Protein AF-A0A964LP11-F1 (afdb_monomer_lite)

pLDDT: mean 83.61, std 15.62, range [34.81, 98.31]

Secondary structure (DSSP, 8-state):
-----SSEEEEEEEETTTEEEEEEEETTS-HHHHHHHHHHHHHHHHHHHHHHHHHHHHS-----HHHHHHHHHHHHHHHT-

Foldseek 3Di:
DDDDDPFKDWDWDDALVPDIDIDIDGPVDDPVNVCVVCVVVSVVRNVVVVVVVVVVVPDDPPPPVVVVVVVVVVVCVVVDD

Structure (mmCIF, N/CA/C/O backbone):
data_AF-A0A964LP11-F1
#
_entry.id   AF-A0A964LP11-F1
#
loop_
_atom_site.group_PDB
_atom_site.id
_atom_site.type_symbol
_atom_site.label_atom_id
_atom_site.label_alt_id
_atom_site.label_comp_id
_atom_site.label_asym_id
_atom_site.label_entity_id
_atom_site.label_seq_id
_atom_site.pdbx_PDB_ins_code
_atom_site.Cartn_x
_atom_site.Cartn_y
_atom_site.Cartn_z
_atom_site.occupancy
_atom_site.B_iso_or_equiv
_atom_site.auth_seq_id
_atom_site.auth_comp_id
_atom_site.auth_asym_id
_atom_site.auth_atom_id
_atom_site.pdbx_PDB_model_num
ATOM 1 N N . MET A 1 1 ? 8.861 23.717 23.223 1.00 43.28 1 MET A N 1
ATOM 2 C CA . MET A 1 1 ? 8.661 22.269 23.450 1.00 43.28 1 MET A CA 1
ATOM 3 C C . MET A 1 1 ? 7.328 21.892 22.827 1.00 43.28 1 MET A C 1
ATOM 5 O O . MET A 1 1 ? 6.315 22.425 23.256 1.00 43.28 1 MET A O 1
ATOM 9 N N . PHE A 1 2 ? 7.337 21.082 21.767 1.00 34.81 2 PHE A N 1
ATOM 10 C CA . PHE A 1 2 ? 6.126 20.686 21.045 1.00 34.81 2 PHE A CA 1
ATOM 11 C C . PHE A 1 2 ? 5.574 19.383 21.635 1.00 34.81 2 PHE A C 1
ATOM 13 O O . PHE A 1 2 ? 6.263 18.369 21.643 1.00 34.81 2 PHE A O 1
ATOM 20 N N . HIS A 1 3 ? 4.339 19.434 22.133 1.00 59.03 3 HIS A N 1
ATOM 21 C CA . HIS A 1 3 ? 3.514 18.271 22.453 1.00 59.03 3 HIS A CA 1
ATOM 22 C C . HIS A 1 3 ? 2.505 18.089 21.315 1.00 59.03 3 HIS A C 1
ATOM 24 O O . HIS A 1 3 ? 1.530 18.829 21.307 1.00 59.03 3 HIS A O 1
ATOM 30 N N . GLN A 1 4 ? 2.714 17.146 20.382 1.00 45.03 4 GLN A N 1
ATOM 31 C CA . GLN A 1 4 ? 1.612 16.384 19.760 1.00 45.03 4 GLN A CA 1
ATOM 32 C C . GLN A 1 4 ? 2.140 15.214 18.904 1.00 45.03 4 GLN A C 1
ATOM 34 O O . GLN A 1 4 ? 2.282 15.322 17.693 1.00 45.03 4 GLN A O 1
ATOM 39 N N . GLY A 1 5 ? 2.445 14.084 19.546 1.00 56.44 5 GLY A N 1
ATOM 40 C CA . GLY A 1 5 ? 2.784 12.818 18.875 1.00 56.44 5 GLY A CA 1
ATOM 41 C C . GLY A 1 5 ? 2.101 11.593 19.495 1.00 56.44 5 GLY A C 1
ATOM 42 O O . GLY A 1 5 ? 2.383 10.469 19.111 1.00 56.44 5 GLY A O 1
ATOM 43 N N . GLU A 1 6 ? 1.204 11.782 20.465 1.00 60.12 6 GLU A N 1
ATOM 44 C CA . GLU A 1 6 ? 0.715 10.692 21.324 1.00 60.12 6 GLU A CA 1
ATOM 45 C C . GLU A 1 6 ? -0.455 9.867 20.758 1.00 60.12 6 GLU A C 1
ATOM 47 O O . GLU A 1 6 ? -0.895 8.925 21.413 1.00 60.12 6 GLU A O 1
ATOM 52 N N . LYS A 1 7 ? -1.002 10.191 19.576 1.00 70.19 7 LYS A N 1
ATOM 53 C CA . LYS A 1 7 ? -2.262 9.570 19.110 1.00 70.19 7 LYS A CA 1
ATOM 54 C C . LYS A 1 7 ? -2.241 8.912 17.737 1.00 70.19 7 LYS A C 1
ATOM 56 O O . LYS A 1 7 ? -3.236 8.274 17.405 1.00 70.19 7 LYS A O 1
ATOM 61 N N . GLU A 1 8 ? -1.159 9.019 16.972 1.00 78.38 8 GLU A N 1
ATOM 62 C CA . GLU A 1 8 ? -1.093 8.455 15.619 1.00 78.38 8 GLU A CA 1
ATOM 63 C C . GLU A 1 8 ? -0.100 7.288 15.544 1.00 78.38 8 GLU A C 1
ATOM 65 O O . GLU A 1 8 ? 1.024 7.347 16.034 1.00 78.38 8 GLU A O 1
ATOM 70 N N . LEU A 1 9 ? -0.555 6.202 14.935 1.00 89.38 9 LEU A N 1
ATOM 71 C CA . LEU A 1 9 ? 0.164 4.981 14.619 1.00 89.38 9 LEU A CA 1
ATOM 72 C C . LEU A 1 9 ? 0.495 4.977 13.126 1.00 89.38 9 LEU A C 1
ATOM 74 O O . LEU A 1 9 ? -0.259 5.498 12.304 1.00 89.38 9 LEU A O 1
ATOM 78 N N . LEU A 1 10 ? 1.608 4.339 12.771 1.00 93.50 10 LEU A N 1
ATOM 79 C CA . LEU A 1 10 ? 2.086 4.232 11.396 1.00 93.50 10 LEU A CA 1
ATOM 80 C C . LEU A 1 10 ? 2.126 2.766 10.956 1.00 93.50 10 LEU A C 1
ATOM 82 O O . LEU A 1 10 ? 2.704 1.915 11.630 1.00 93.50 10 LEU A O 1
ATOM 86 N N . TYR A 1 11 ? 1.549 2.477 9.793 1.00 96.38 11 TYR A N 1
ATOM 87 C CA . TYR A 1 11 ? 1.692 1.207 9.090 1.00 96.38 11 TYR A CA 1
ATOM 88 C C . TYR A 1 11 ? 2.432 1.427 7.770 1.00 96.38 11 TYR A C 1
ATOM 90 O O . TYR A 1 11 ? 2.049 2.289 6.982 1.00 96.38 11 TYR A O 1
ATOM 98 N N . LEU A 1 12 ? 3.475 0.633 7.526 1.00 97.50 12 LEU A N 1
ATOM 99 C CA . LEU A 1 12 ? 4.251 0.652 6.288 1.00 97.50 12 LEU A CA 1
ATOM 100 C C . LEU A 1 12 ? 3.998 -0.631 5.490 1.00 97.50 12 LEU A C 1
ATOM 102 O O . LEU A 1 12 ? 3.997 -1.730 6.052 1.00 97.50 12 LEU A O 1
ATOM 106 N N . ALA A 1 13 ? 3.819 -0.493 4.181 1.00 97.25 13 ALA A N 1
ATOM 107 C CA . ALA A 1 13 ? 3.735 -1.604 3.242 1.00 97.25 13 ALA A CA 1
ATOM 108 C C . ALA A 1 13 ? 4.680 -1.376 2.059 1.00 97.25 13 ALA A C 1
ATOM 110 O O . ALA A 1 13 ? 4.700 -0.292 1.480 1.00 97.25 13 ALA A O 1
ATOM 111 N N . ASP A 1 14 ? 5.431 -2.411 1.687 1.00 96.88 14 ASP A N 1
ATOM 112 C CA . ASP A 1 14 ? 6.183 -2.423 0.433 1.00 96.88 14 ASP A CA 1
ATOM 113 C C . ASP A 1 14 ? 5.231 -2.606 -0.756 1.00 96.88 14 ASP A C 1
ATOM 115 O O . ASP A 1 14 ? 4.283 -3.398 -0.706 1.00 96.88 14 ASP A O 1
ATOM 119 N N . VAL A 1 15 ? 5.485 -1.860 -1.825 1.00 97.69 15 VAL A N 1
ATOM 120 C CA . VAL A 1 15 ? 4.734 -1.889 -3.074 1.00 97.69 15 VAL A CA 1
ATOM 121 C C . VAL A 1 15 ? 5.729 -1.955 -4.231 1.00 97.69 15 VAL A C 1
ATOM 123 O O . VAL A 1 15 ? 6.535 -1.048 -4.452 1.00 97.69 15 VAL A O 1
ATOM 126 N N . ALA A 1 16 ? 5.660 -3.049 -4.992 1.00 95.62 16 ALA A N 1
ATOM 127 C CA . ALA A 1 16 ? 6.514 -3.307 -6.155 1.00 95.62 16 ALA A CA 1
ATOM 128 C C . ALA A 1 16 ? 8.038 -3.173 -5.904 1.00 95.62 16 ALA A C 1
ATOM 130 O O . ALA A 1 16 ? 8.786 -2.903 -6.845 1.00 95.62 16 ALA A O 1
ATOM 131 N N . ARG A 1 17 ? 8.523 -3.359 -4.664 1.00 91.75 17 ARG A N 1
ATOM 132 C CA . ARG A 1 17 ? 9.946 -3.257 -4.262 1.00 91.75 17 ARG A CA 1
ATOM 133 C C . ARG A 1 17 ? 10.623 -1.910 -4.558 1.00 91.75 17 ARG A C 1
ATOM 135 O O . ARG A 1 17 ? 11.848 -1.817 -4.511 1.00 91.75 17 ARG A O 1
ATOM 142 N N . ARG A 1 18 ? 9.855 -0.880 -4.919 1.00 92.12 18 ARG A N 1
ATOM 143 C CA . ARG A 1 18 ? 10.360 0.461 -5.273 1.00 92.12 18 ARG A CA 1
ATOM 144 C C . ARG A 1 18 ? 9.608 1.582 -4.549 1.00 92.12 18 ARG A C 1
ATOM 146 O O . ARG A 1 18 ? 10.056 2.722 -4.584 1.00 92.12 18 ARG A O 1
ATOM 153 N N . VAL A 1 19 ? 8.475 1.283 -3.906 1.00 96.38 19 VAL A N 1
ATOM 154 C CA . VAL A 1 19 ? 7.610 2.272 -3.252 1.00 96.38 19 VAL A CA 1
ATOM 155 C C . VAL A 1 19 ? 7.208 1.772 -1.867 1.00 96.38 19 VAL A C 1
ATOM 157 O O . VAL A 1 19 ? 6.778 0.634 -1.720 1.00 96.38 19 VAL A O 1
ATOM 160 N N . ILE A 1 20 ? 7.285 2.643 -0.859 1.00 97.56 20 ILE A N 1
ATOM 161 C CA . ILE A 1 20 ? 6.745 2.380 0.479 1.00 97.56 20 ILE A CA 1
ATOM 162 C C . ILE A 1 20 ? 5.441 3.156 0.646 1.00 97.56 20 ILE A C 1
ATOM 164 O O . ILE A 1 20 ? 5.423 4.385 0.577 1.00 97.56 20 ILE A O 1
ATOM 168 N N . LEU A 1 21 ? 4.345 2.439 0.884 1.00 97.81 21 LEU A N 1
ATOM 169 C CA . LEU A 1 21 ? 3.068 3.024 1.271 1.00 97.81 21 LEU A CA 1
ATOM 170 C C . LEU A 1 21 ? 3.030 3.190 2.792 1.00 97.81 21 LEU A C 1
ATOM 172 O O . LEU A 1 21 ? 3.030 2.204 3.527 1.00 97.81 21 LEU A O 1
ATOM 176 N N . ALA A 1 22 ? 2.960 4.438 3.245 1.00 97.19 22 ALA A N 1
ATOM 177 C CA . ALA A 1 22 ? 2.767 4.800 4.642 1.00 97.19 22 ALA A CA 1
ATOM 178 C C . ALA A 1 22 ? 1.295 5.128 4.926 1.00 97.19 22 ALA A C 1
ATOM 180 O O . ALA A 1 22 ? 0.664 5.879 4.183 1.00 97.19 22 ALA A O 1
ATOM 181 N N . VAL A 1 23 ? 0.752 4.578 6.013 1.00 96.12 23 VAL A N 1
ATOM 182 C CA . VAL A 1 23 ? -0.615 4.829 6.483 1.00 96.12 23 VAL A CA 1
ATOM 183 C C . VAL A 1 23 ? -0.569 5.277 7.935 1.00 96.12 23 VAL A C 1
ATOM 185 O O . VAL A 1 23 ? -0.172 4.507 8.807 1.00 96.12 23 VAL A O 1
ATOM 188 N N . LEU A 1 24 ? -0.997 6.512 8.176 1.00 95.19 24 LEU A N 1
ATOM 189 C CA . LEU A 1 24 ? -1.182 7.090 9.504 1.00 95.19 24 LEU A CA 1
ATOM 190 C C . LEU A 1 24 ? -2.622 6.838 9.960 1.00 95.19 24 LEU A C 1
ATOM 192 O O . LEU A 1 24 ? -3.560 7.008 9.179 1.00 95.19 24 LEU A O 1
ATOM 196 N N . PHE A 1 25 ? -2.803 6.395 11.197 1.00 93.75 25 PHE A N 1
ATOM 197 C CA . PHE A 1 25 ? -4.119 6.121 11.773 1.00 93.75 25 PHE A CA 1
ATOM 198 C C . PHE A 1 25 ? -4.094 6.304 13.285 1.00 93.75 25 PHE A C 1
ATOM 200 O O . PHE A 1 25 ? -3.057 6.129 13.908 1.00 93.75 25 PHE A O 1
ATOM 207 N N . ASP A 1 26 ? -5.224 6.632 13.897 1.00 91.62 26 ASP A N 1
ATOM 208 C CA . ASP A 1 26 ? -5.294 6.821 15.345 1.00 91.62 26 ASP A CA 1
ATOM 209 C C . ASP A 1 26 ? -5.697 5.541 16.100 1.00 91.62 26 ASP A C 1
ATOM 211 O O . ASP A 1 26 ? -6.025 4.501 15.521 1.00 91.62 26 ASP A O 1
ATOM 215 N N . ASN A 1 27 ? -5.715 5.627 17.429 1.00 86.62 27 ASN A N 1
ATOM 216 C CA . ASN A 1 27 ? -6.111 4.536 18.324 1.00 86.62 27 ASN A CA 1
ATOM 217 C C . ASN A 1 27 ? -7.593 4.112 18.225 1.00 86.62 27 ASN A C 1
ATOM 219 O O . ASN A 1 27 ? -7.986 3.132 18.861 1.00 86.62 27 ASN A O 1
ATOM 223 N N . ARG A 1 28 ? -8.420 4.802 17.430 1.00 90.50 28 ARG A N 1
ATOM 224 C CA . ARG A 1 28 ? -9.801 4.390 17.124 1.00 90.50 28 ARG A CA 1
ATOM 225 C C . ARG A 1 28 ? -9.827 3.352 16.001 1.00 90.50 28 ARG A C 1
ATOM 227 O O . ARG A 1 28 ? -10.845 2.692 15.799 1.00 90.50 28 ARG A O 1
ATOM 234 N N . THR A 1 29 ? -8.708 3.183 15.294 1.00 91.69 29 THR A N 1
ATOM 235 C CA . THR A 1 29 ? -8.535 2.220 14.209 1.00 91.69 29 THR A CA 1
ATOM 236 C C . THR A 1 29 ? -7.546 1.133 14.621 1.00 91.69 29 THR A C 1
ATOM 238 O O . THR A 1 29 ? -6.418 1.400 15.022 1.00 91.69 29 THR A O 1
ATOM 241 N N . THR A 1 30 ? -7.940 -0.135 14.497 1.00 94.50 30 THR A N 1
ATOM 242 C CA . THR A 1 30 ? -7.038 -1.250 14.814 1.00 94.50 30 THR A CA 1
ATOM 243 C C . THR A 1 30 ? -6.103 -1.558 13.647 1.00 94.50 30 THR A C 1
ATOM 245 O O . THR A 1 30 ? -6.494 -1.477 12.480 1.00 94.50 30 THR A O 1
ATOM 248 N N . LEU A 1 31 ? -4.888 -2.031 13.948 1.00 94.62 31 LEU A N 1
ATOM 249 C CA . LEU A 1 31 ? -3.943 -2.500 12.927 1.00 94.62 31 LEU A CA 1
ATOM 250 C C . LEU A 1 31 ? -4.556 -3.582 12.020 1.00 94.62 31 LEU A C 1
ATOM 252 O O . LEU A 1 31 ? -4.288 -3.616 10.821 1.00 94.62 31 LEU A O 1
ATOM 256 N N . GLY A 1 32 ? -5.406 -4.456 12.571 1.00 96.75 32 GLY A N 1
ATOM 257 C CA . GLY A 1 32 ? -6.125 -5.466 11.793 1.00 96.75 32 GLY A CA 1
ATOM 258 C C . GLY A 1 32 ? -7.027 -4.845 10.725 1.00 96.75 32 GLY A C 1
ATOM 259 O O . GLY A 1 32 ? -6.971 -5.255 9.565 1.00 96.75 32 GLY A O 1
ATOM 260 N N . LEU A 1 33 ? -7.797 -3.812 11.085 1.00 97.56 33 LEU A N 1
ATOM 261 C CA . LEU A 1 33 ? -8.658 -3.090 10.148 1.00 97.56 33 LEU A CA 1
ATOM 262 C C . LEU A 1 33 ? -7.841 -2.342 9.086 1.00 97.56 33 LEU A C 1
ATOM 264 O O . LEU A 1 33 ? -8.183 -2.410 7.904 1.00 97.56 33 LEU A O 1
ATOM 268 N N . VAL A 1 34 ? -6.732 -1.709 9.480 1.00 97.69 34 VAL A N 1
ATOM 269 C CA . VAL A 1 34 ? -5.791 -1.075 8.540 1.00 97.69 34 VAL A CA 1
ATOM 270 C C . VAL A 1 34 ? -5.272 -2.104 7.538 1.00 97.69 34 VAL A C 1
ATOM 272 O O . VAL A 1 34 ? -5.429 -1.921 6.333 1.00 97.69 34 VAL A O 1
ATOM 275 N N . LYS A 1 35 ? -4.745 -3.244 8.003 1.00 97.19 35 LYS A N 1
ATOM 276 C CA . LYS A 1 35 ? -4.232 -4.307 7.123 1.00 97.19 35 LYS A CA 1
ATOM 277 C C . LYS A 1 35 ? -5.309 -4.837 6.175 1.00 97.19 35 LYS A C 1
ATOM 279 O O . LYS A 1 35 ? -5.033 -5.018 4.991 1.00 97.19 35 LYS A O 1
ATOM 284 N N . LEU A 1 36 ? -6.534 -5.056 6.661 1.00 98.12 36 LEU A N 1
ATOM 285 C CA . LEU A 1 36 ? -7.653 -5.513 5.829 1.00 98.12 36 LEU A CA 1
ATOM 286 C C . LEU A 1 36 ? -7.968 -4.529 4.695 1.00 98.12 36 LEU A C 1
ATOM 288 O O . LEU A 1 36 ? -8.168 -4.953 3.558 1.00 98.12 36 LEU A O 1
ATOM 292 N N . ARG A 1 37 ? -7.975 -3.223 4.982 1.00 97.62 37 ARG A N 1
ATOM 293 C CA . ARG A 1 37 ? -8.249 -2.178 3.983 1.00 97.62 37 ARG A CA 1
ATOM 294 C C . ARG A 1 37 ? -7.076 -1.943 3.030 1.00 97.62 37 ARG A C 1
ATOM 296 O O . ARG A 1 37 ? -7.306 -1.689 1.850 1.00 97.62 37 ARG A O 1
ATOM 303 N N . VAL A 1 38 ? -5.839 -2.060 3.510 1.00 98.06 38 VAL A N 1
ATOM 304 C CA . VAL A 1 38 ? -4.631 -1.767 2.724 1.00 98.06 38 VAL A CA 1
ATOM 305 C C . VAL A 1 38 ? -4.264 -2.905 1.765 1.00 98.06 38 VAL A C 1
ATOM 307 O O . VAL A 1 38 ? -3.822 -2.626 0.653 1.00 98.06 38 VAL A O 1
ATOM 310 N N . ARG A 1 39 ? -4.512 -4.178 2.113 1.00 97.81 39 ARG A N 1
ATOM 311 C CA . ARG A 1 39 ? -4.196 -5.338 1.245 1.00 97.81 39 ARG A CA 1
ATOM 312 C C . ARG A 1 39 ? -4.661 -5.197 -0.217 1.00 97.81 39 ARG A C 1
ATOM 314 O O . ARG A 1 39 ? -3.820 -5.345 -1.103 1.00 97.81 39 ARG A O 1
ATOM 321 N N . PRO A 1 40 ? -5.940 -4.896 -0.522 1.00 98.19 40 PRO A N 1
ATOM 322 C CA . PRO A 1 40 ? -6.371 -4.741 -1.913 1.00 98.19 40 PRO A CA 1
ATOM 323 C C . PRO A 1 40 ? -5.768 -3.503 -2.595 1.00 98.19 40 PRO A C 1
ATOM 325 O O . PRO A 1 40 ? -5.570 -3.513 -3.808 1.00 98.19 40 PRO A O 1
ATOM 328 N N . VAL A 1 41 ? -5.455 -2.444 -1.840 1.00 98.12 41 VAL A N 1
ATOM 329 C CA . VAL A 1 41 ? -4.805 -1.234 -2.368 1.00 98.12 41 VAL A CA 1
ATOM 330 C C . VAL A 1 41 ? -3.370 -1.543 -2.790 1.00 98.12 41 VAL A C 1
ATOM 332 O O . VAL A 1 41 ? -2.998 -1.219 -3.913 1.00 98.12 41 VAL A O 1
ATOM 335 N N . VAL A 1 42 ? -2.601 -2.237 -1.946 1.00 98.31 42 VAL A N 1
ATOM 336 C CA . VAL A 1 42 ? -1.233 -2.685 -2.262 1.00 98.31 42 VAL A CA 1
ATOM 337 C C . VAL A 1 42 ? -1.216 -3.558 -3.512 1.00 98.31 42 VAL A C 1
ATOM 339 O O . VAL A 1 42 ? -0.360 -3.360 -4.369 1.00 98.31 42 VAL A O 1
ATOM 342 N N . GLY A 1 43 ? -2.185 -4.468 -3.663 1.00 98.00 43 GLY A N 1
ATOM 343 C CA . GLY A 1 43 ? -2.313 -5.288 -4.870 1.00 98.00 43 GLY A CA 1
ATOM 344 C C . GLY A 1 43 ? -2.482 -4.441 -6.134 1.00 98.00 43 GLY A C 1
ATOM 345 O O . GLY A 1 43 ? -1.710 -4.579 -7.079 1.00 98.00 43 GLY A O 1
ATOM 346 N N . ARG A 1 44 ? -3.437 -3.500 -6.127 1.00 98.31 44 ARG A N 1
ATOM 347 C CA . ARG A 1 44 ? -3.680 -2.610 -7.276 1.00 98.31 44 ARG A CA 1
ATOM 348 C C . ARG A 1 44 ? -2.495 -1.696 -7.582 1.00 98.31 44 ARG A C 1
ATOM 350 O O . ARG A 1 44 ? -2.142 -1.534 -8.747 1.00 98.31 44 ARG A O 1
ATOM 357 N N . LEU A 1 45 ? -1.884 -1.107 -6.553 1.00 98.06 45 LEU A N 1
ATOM 358 C CA . LEU A 1 45 ? -0.724 -0.232 -6.721 1.00 98.06 45 LEU A CA 1
ATOM 359 C C . LEU A 1 45 ? 0.498 -1.002 -7.214 1.00 98.06 45 LEU A C 1
ATOM 361 O O .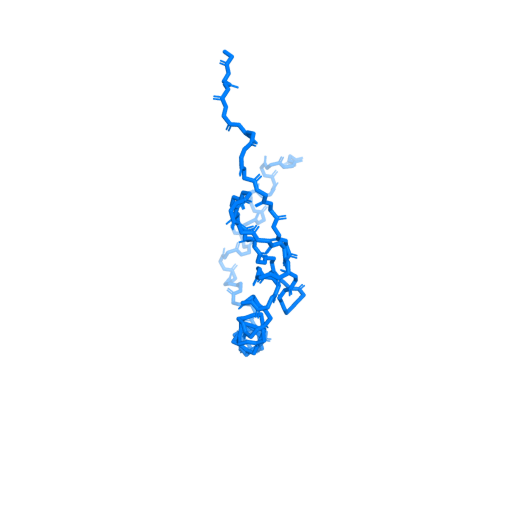 LEU A 1 45 ? 1.230 -0.482 -8.045 1.00 98.06 45 LEU A O 1
ATOM 365 N N . THR A 1 46 ? 0.683 -2.248 -6.770 1.00 97.75 46 THR A N 1
ATOM 366 C CA . THR A 1 46 ? 1.747 -3.116 -7.286 1.00 97.75 46 THR A CA 1
ATOM 367 C C . THR A 1 46 ? 1.594 -3.301 -8.791 1.00 97.75 46 THR A C 1
ATOM 369 O O . THR A 1 46 ? 2.529 -3.004 -9.523 1.00 97.75 46 THR A O 1
ATOM 372 N N . THR A 1 47 ? 0.410 -3.693 -9.273 1.00 97.50 47 THR A N 1
ATOM 373 C CA . THR A 1 47 ? 0.167 -3.847 -10.717 1.00 97.50 47 THR A CA 1
ATOM 374 C C . THR A 1 47 ? 0.409 -2.545 -11.481 1.00 97.50 47 THR A C 1
ATOM 376 O O . THR A 1 47 ? 1.076 -2.548 -12.513 1.00 97.50 47 THR A O 1
ATOM 379 N N . LEU A 1 48 ? -0.104 -1.422 -10.972 1.00 96.88 48 LEU A N 1
ATOM 380 C CA . LEU A 1 48 ? 0.042 -0.122 -11.626 1.00 96.88 48 LEU A CA 1
ATOM 381 C C . LEU A 1 48 ? 1.511 0.311 -11.718 1.00 96.88 48 LEU A C 1
ATOM 383 O O . LEU A 1 48 ? 1.959 0.733 -12.783 1.00 96.88 48 LEU A O 1
ATOM 387 N N . PHE A 1 49 ? 2.262 0.187 -10.625 1.00 95.81 49 PHE A N 1
ATOM 388 C CA . PHE A 1 49 ? 3.659 0.598 -10.586 1.00 95.81 49 PHE A CA 1
ATOM 389 C C . PHE A 1 49 ? 4.571 -0.342 -11.364 1.00 95.81 49 PHE A C 1
ATOM 391 O O . PHE A 1 49 ? 5.432 0.157 -12.080 1.00 95.81 49 PHE A O 1
ATOM 398 N N . THR A 1 50 ? 4.359 -1.660 -11.315 1.00 94.25 50 THR A N 1
ATOM 399 C CA . THR A 1 50 ? 5.102 -2.605 -12.162 1.00 94.25 50 THR A CA 1
ATOM 400 C C . THR A 1 50 ? 4.974 -2.225 -13.637 1.00 94.25 50 THR A C 1
ATOM 402 O O . THR A 1 50 ? 5.989 -1.990 -14.285 1.00 94.25 50 THR A O 1
ATOM 405 N N . ASN A 1 51 ? 3.749 -2.014 -14.128 1.00 93.94 51 ASN A N 1
ATOM 406 C CA . ASN A 1 51 ? 3.517 -1.626 -15.523 1.00 93.94 51 ASN A CA 1
ATOM 407 C C . ASN A 1 51 ? 4.154 -0.268 -15.873 1.00 93.94 51 ASN A C 1
ATOM 409 O O . ASN A 1 51 ? 4.638 -0.064 -16.985 1.00 93.94 51 ASN A O 1
ATOM 413 N N . MET A 1 52 ? 4.128 0.692 -14.944 1.00 91.81 52 MET A N 1
ATOM 414 C CA . MET A 1 52 ? 4.747 2.006 -15.140 1.00 91.81 52 MET A CA 1
ATOM 415 C C . MET A 1 52 ? 6.275 1.904 -15.230 1.00 91.81 52 MET A C 1
ATOM 417 O O . MET A 1 52 ? 6.887 2.562 -16.070 1.00 91.81 52 MET A O 1
ATOM 421 N N . PHE A 1 53 ? 6.892 1.089 -14.374 1.00 88.31 53 PHE A N 1
ATOM 422 C CA . PHE A 1 53 ? 8.339 0.902 -14.354 1.00 8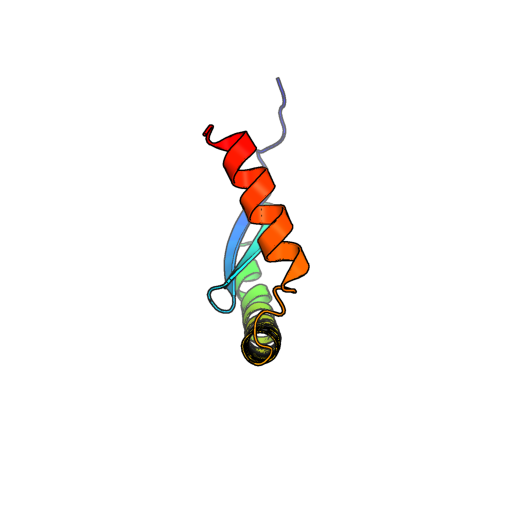8.31 53 PHE A CA 1
ATOM 423 C C . PHE A 1 53 ? 8.838 0.100 -15.555 1.00 88.31 53 PHE A C 1
ATOM 425 O O . PHE A 1 53 ? 9.848 0.479 -16.134 1.00 88.31 53 PHE A O 1
ATOM 432 N N . GLU A 1 54 ? 8.101 -0.922 -15.993 1.00 88.88 54 GLU A N 1
ATOM 433 C CA . GLU A 1 54 ? 8.428 -1.679 -17.208 1.00 88.88 54 GLU A CA 1
ATOM 434 C C . GLU A 1 54 ? 8.464 -0.788 -18.455 1.00 88.88 54 GLU A C 1
ATOM 43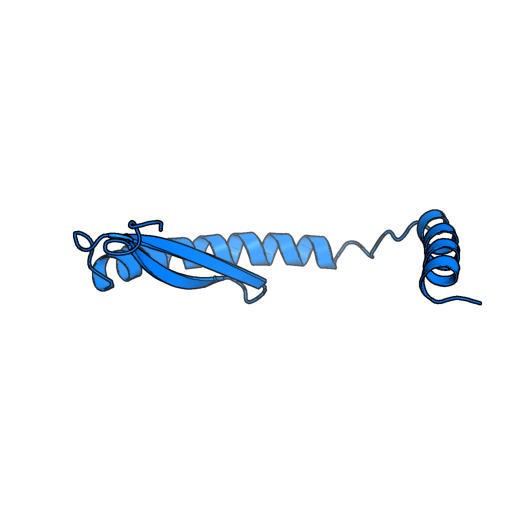6 O O . GLU A 1 54 ? 9.354 -0.935 -19.284 1.00 88.88 54 GLU A O 1
ATOM 441 N N . ARG A 1 55 ? 7.552 0.188 -18.571 1.00 83.00 55 ARG A N 1
ATOM 442 C CA . ARG A 1 55 ? 7.577 1.172 -19.670 1.00 83.00 55 ARG A CA 1
ATOM 443 C C . ARG A 1 55 ? 8.799 2.082 -19.612 1.00 83.00 55 ARG A C 1
ATOM 445 O O . ARG A 1 55 ? 9.366 2.405 -20.645 1.00 83.00 55 ARG A O 1
ATOM 452 N N . ARG A 1 56 ? 9.193 2.508 -18.410 1.00 74.19 56 ARG A N 1
ATOM 453 C CA . ARG A 1 56 ? 10.344 3.398 -18.218 1.00 74.19 56 ARG A CA 1
ATOM 454 C C . ARG A 1 56 ? 11.666 2.698 -18.520 1.00 74.19 56 ARG A C 1
ATOM 456 O O . ARG A 1 56 ? 12.553 3.330 -19.073 1.00 74.19 56 ARG A O 1
ATOM 463 N N . ASP A 1 57 ? 11.774 1.416 -18.183 1.00 70.69 57 ASP A N 1
ATOM 464 C CA . ASP A 1 57 ? 12.977 0.617 -18.434 1.00 70.69 57 ASP A CA 1
ATOM 465 C C . ASP A 1 57 ? 13.119 0.242 -19.936 1.00 70.69 57 ASP A C 1
ATOM 467 O O . ASP A 1 57 ? 14.188 -0.192 -20.361 1.00 70.69 57 ASP A O 1
ATOM 471 N N . GLN A 1 58 ? 12.070 0.435 -20.754 1.00 68.38 58 GLN A N 1
ATOM 472 C CA . GLN A 1 58 ? 12.095 0.246 -22.215 1.00 68.38 58 GLN A CA 1
ATOM 473 C C . GLN A 1 58 ? 12.536 1.484 -23.007 1.00 68.38 58 GLN A C 1
ATOM 475 O O . GLN A 1 58 ? 12.953 1.343 -24.157 1.00 68.38 58 GLN A O 1
ATOM 480 N N . ASP A 1 59 ? 12.482 2.676 -22.411 1.00 62.00 59 ASP A N 1
ATOM 481 C CA . ASP A 1 59 ? 13.101 3.863 -22.992 1.00 62.00 59 ASP A CA 1
ATOM 482 C C . ASP A 1 59 ? 14.572 3.901 -22.546 1.00 62.00 59 ASP A C 1
ATOM 484 O O . ASP A 1 59 ? 14.838 4.037 -21.347 1.00 62.00 59 ASP A O 1
ATOM 488 N N . PRO A 1 60 ? 15.560 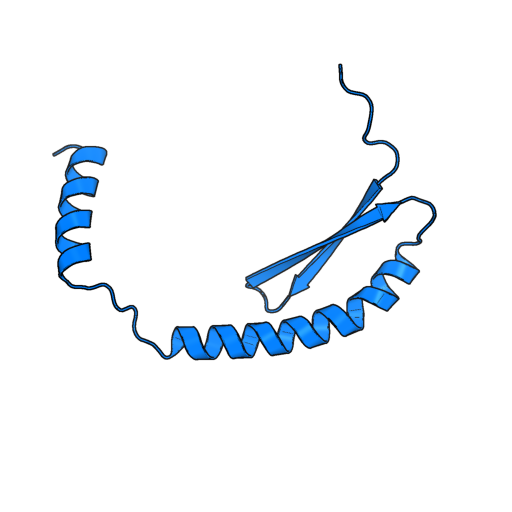3.790 -23.460 1.00 59.47 60 PRO A N 1
ATOM 489 C CA . PRO A 1 60 ? 16.948 3.994 -23.076 1.00 59.47 60 PRO A CA 1
ATOM 490 C C . PRO A 1 60 ? 17.069 5.384 -22.444 1.00 59.47 60 PRO A C 1
ATOM 492 O O . PRO A 1 60 ? 16.408 6.319 -22.914 1.00 59.47 60 PRO A O 1
ATOM 495 N N . PRO A 1 61 ? 17.878 5.549 -21.381 1.00 61.31 61 PRO A N 1
ATOM 496 C CA . PRO A 1 61 ? 18.040 6.846 -20.755 1.00 61.31 61 PRO A CA 1
ATOM 497 C C . PRO A 1 61 ? 18.505 7.821 -21.835 1.00 61.31 61 PRO A C 1
ATOM 499 O O . PRO A 1 61 ? 19.619 7.718 -22.348 1.00 61.31 61 PRO A O 1
ATOM 502 N N . LYS A 1 62 ? 17.619 8.749 -22.212 1.00 62.06 62 LYS A N 1
ATOM 503 C CA . LYS A 1 62 ? 17.935 9.883 -23.079 1.00 62.06 62 LYS A CA 1
ATOM 504 C C . LYS A 1 62 ? 18.771 10.852 -22.260 1.00 62.06 62 LYS A C 1
ATOM 506 O O . LYS A 1 62 ? 18.319 11.928 -21.889 1.00 62.06 62 LYS A O 1
ATOM 511 N N . VAL A 1 63 ? 19.977 10.432 -21.899 1.00 62.94 63 VAL A N 1
ATOM 512 C CA . VAL A 1 63 ? 20.997 11.378 -21.490 1.00 62.94 63 VAL A CA 1
ATOM 513 C C . VAL A 1 63 ? 21.434 12.030 -22.788 1.00 62.94 63 VAL A C 1
ATOM 515 O O . VAL A 1 63 ? 22.193 11.460 -23.569 1.00 62.94 63 VAL A O 1
ATOM 518 N N . GLU A 1 64 ? 20.825 13.172 -23.086 1.00 68.00 64 GLU A N 1
ATOM 519 C CA . GLU A 1 64 ? 21.213 13.979 -24.232 1.00 68.00 64 GLU A CA 1
ATOM 520 C C . GLU A 1 64 ? 22.705 1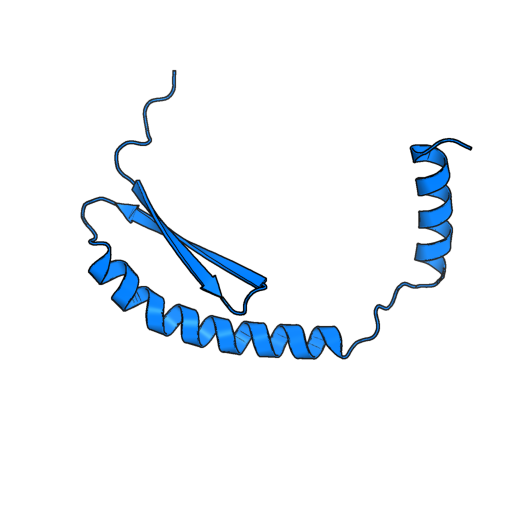4.284 -24.096 1.00 68.00 64 GLU A C 1
ATOM 522 O O . GLU A 1 64 ? 23.174 14.650 -23.020 1.00 68.00 64 GLU A O 1
ATOM 527 N N . ALA A 1 65 ? 23.471 14.111 -25.173 1.00 64.12 65 ALA A N 1
ATOM 528 C CA . ALA A 1 65 ? 24.922 14.301 -25.147 1.00 64.12 65 ALA A CA 1
ATOM 529 C C . ALA A 1 65 ? 25.334 15.692 -24.614 1.00 64.12 65 ALA A C 1
ATOM 531 O O . ALA A 1 65 ? 26.406 15.841 -24.035 1.00 64.12 65 ALA A O 1
ATOM 532 N N . ALA A 1 66 ? 24.449 16.689 -24.742 1.00 65.12 66 ALA A N 1
ATOM 533 C CA . ALA A 1 66 ? 24.602 18.012 -24.145 1.00 65.12 66 ALA A CA 1
ATOM 534 C C . ALA A 1 66 ? 24.613 17.988 -22.602 1.00 65.12 66 ALA A C 1
ATOM 536 O O . ALA A 1 66 ? 25.429 18.671 -21.989 1.00 65.12 66 ALA A O 1
ATOM 537 N N . PHE A 1 67 ? 23.775 17.157 -21.974 1.00 73.94 67 PHE A N 1
ATOM 538 C CA . PHE A 1 67 ? 23.712 17.002 -20.518 1.00 73.94 67 PHE A CA 1
ATOM 539 C C . PHE A 1 67 ? 24.972 16.332 -19.947 1.00 73.94 67 PHE A C 1
ATOM 541 O O . PHE A 1 67 ? 25.405 16.673 -18.852 1.00 73.94 67 PHE A O 1
ATOM 548 N N . LEU A 1 68 ? 25.595 15.408 -20.691 1.00 76.75 68 LEU A N 1
ATOM 549 C CA . LEU A 1 68 ? 26.861 14.776 -20.287 1.00 76.75 68 LEU A CA 1
ATOM 550 C C . LEU A 1 68 ? 28.017 15.780 -20.247 1.00 76.75 68 LEU A C 1
ATOM 552 O O . LEU A 1 68 ? 28.745 15.822 -19.258 1.00 76.75 68 LEU A O 1
ATOM 556 N N . GLY A 1 69 ? 28.146 16.619 -21.280 1.00 74.50 69 GLY A N 1
ATOM 557 C CA . GLY A 1 69 ? 29.208 17.628 -21.337 1.00 74.50 69 GLY A CA 1
ATOM 558 C C . GLY A 1 69 ? 29.089 18.699 -20.247 1.00 74.50 69 GLY A C 1
ATOM 559 O O . GLY A 1 69 ? 30.096 19.131 -19.689 1.00 74.50 69 GLY A O 1
ATOM 560 N N . GLU A 1 70 ? 27.865 19.104 -19.903 1.00 75.38 70 GLU A N 1
ATOM 561 C CA . GLU A 1 70 ? 27.621 20.082 -18.836 1.00 75.38 70 GLU A CA 1
ATOM 562 C C . GLU A 1 70 ? 27.841 19.469 -17.438 1.00 75.38 70 GLU A C 1
ATOM 564 O O . GLU A 1 70 ? 28.458 20.094 -16.572 1.00 75.38 70 GLU A O 1
ATOM 569 N N . ALA A 1 71 ? 27.432 18.210 -17.235 1.00 76.38 71 ALA A N 1
ATOM 570 C CA . ALA A 1 71 ? 27.628 17.492 -15.976 1.00 76.38 71 ALA A CA 1
ATOM 571 C C . ALA A 1 71 ? 29.109 17.215 -15.661 1.00 76.38 71 ALA A C 1
ATOM 573 O O . ALA A 1 71 ? 29.516 17.354 -14.508 1.00 76.38 71 ALA A O 1
ATOM 574 N N . GLU A 1 72 ? 29.930 16.861 -16.656 1.00 76.06 72 GLU A N 1
ATOM 575 C CA . GLU A 1 72 ? 31.378 16.679 -16.465 1.00 76.06 72 GLU A CA 1
ATOM 576 C C . GLU A 1 72 ? 32.060 17.979 -16.001 1.00 76.06 72 GLU A C 1
ATOM 578 O O . GLU A 1 72 ? 32.886 17.955 -15.085 1.00 76.06 72 GLU A O 1
ATOM 583 N N . GLY A 1 73 ? 31.657 19.124 -16.565 1.00 78.62 73 GLY A N 1
ATOM 584 C CA . GLY A 1 73 ? 32.161 20.439 -16.165 1.00 78.62 73 GLY A CA 1
ATOM 585 C C . GLY A 1 73 ? 31.776 20.835 -14.735 1.00 78.62 73 GLY A C 1
ATOM 586 O O . GLY A 1 73 ? 32.607 21.365 -13.995 1.00 78.62 73 GLY A O 1
ATOM 587 N N . GLU A 1 74 ? 30.539 20.560 -14.315 1.00 81.19 74 GLU A N 1
ATOM 588 C CA . GLU A 1 74 ? 30.066 20.856 -12.954 1.00 8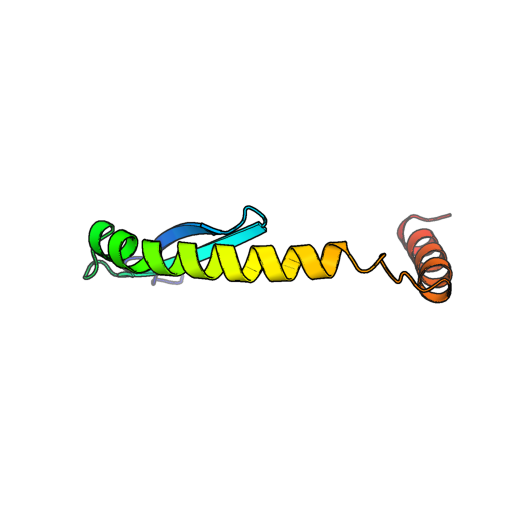1.19 74 GLU A CA 1
ATOM 589 C C . GLU A 1 74 ? 30.668 19.909 -11.901 1.00 81.19 74 GLU A C 1
ATOM 591 O O . GLU A 1 74 ? 31.034 20.351 -10.811 1.00 81.19 74 GLU A O 1
ATOM 596 N N . ILE A 1 75 ? 30.866 18.627 -12.230 1.00 80.81 75 ILE A N 1
ATOM 597 C CA . ILE A 1 75 ? 31.566 17.664 -11.361 1.00 80.81 75 ILE A CA 1
ATOM 598 C C . ILE A 1 75 ? 33.017 18.111 -11.136 1.00 80.81 75 ILE A C 1
ATOM 600 O O . ILE A 1 75 ? 33.474 18.127 -9.993 1.00 80.81 75 ILE A O 1
ATOM 604 N N . GLY A 1 76 ? 33.727 18.555 -12.179 1.00 75.94 76 GLY A N 1
ATOM 605 C CA . GLY A 1 76 ? 35.090 19.086 -12.040 1.00 75.94 76 GLY A CA 1
ATOM 606 C C . GLY A 1 76 ? 35.182 20.274 -11.072 1.00 75.94 76 GLY A C 1
ATOM 607 O O . GLY A 1 76 ? 36.095 20.335 -10.249 1.00 75.94 76 GLY A O 1
ATOM 608 N N . LYS A 1 77 ? 34.186 21.171 -11.082 1.00 83.00 77 LYS A N 1
ATOM 609 C CA . LYS A 1 77 ? 34.107 22.305 -10.141 1.00 83.00 77 LYS A CA 1
ATOM 610 C C . LYS A 1 77 ? 33.811 21.879 -8.702 1.00 83.00 77 LYS A C 1
ATOM 612 O O . LYS A 1 77 ? 34.279 22.530 -7.773 1.00 83.00 77 LYS A O 1
ATOM 617 N N . LEU A 1 78 ? 33.032 20.813 -8.510 1.00 77.75 78 LEU A N 1
ATOM 618 C CA . LEU A 1 78 ? 32.655 20.305 -7.187 1.00 77.75 78 LEU A CA 1
ATOM 619 C C . LEU A 1 78 ? 33.757 19.465 -6.530 1.00 77.75 78 LEU A C 1
ATOM 621 O O . LEU A 1 78 ? 33.875 19.476 -5.305 1.00 77.75 78 LEU A O 1
ATOM 625 N N . PHE A 1 79 ? 34.554 18.746 -7.325 1.00 81.44 79 PHE A N 1
ATOM 626 C CA . PHE A 1 79 ? 35.589 17.834 -6.823 1.00 81.44 79 PHE A CA 1
ATOM 627 C C . PHE A 1 79 ? 37.026 18.327 -7.031 1.00 81.44 79 PHE A C 1
ATOM 629 O O . PHE A 1 79 ? 37.945 17.694 -6.521 1.00 81.44 79 PHE A O 1
ATOM 636 N N . GLY A 1 80 ? 37.212 19.472 -7.693 1.00 68.25 80 GLY A N 1
ATOM 637 C CA . GLY A 1 80 ? 38.472 20.207 -7.740 1.00 68.25 80 GLY A CA 1
ATOM 638 C C . GLY A 1 80 ? 39.576 19.502 -8.525 1.00 68.25 80 GLY A C 1
ATOM 639 O O . GLY A 1 80 ? 40.409 18.804 -7.946 1.00 68.25 80 GLY A O 1
ATOM 640 N N . SER A 1 81 ? 39.636 19.773 -9.828 1.00 57.12 81 SER A N 1
ATOM 641 C CA . SER A 1 81 ? 40.888 19.771 -10.597 1.00 57.12 81 SER A CA 1
ATOM 642 C C . SER A 1 81 ? 41.101 21.135 -11.229 1.00 57.12 81 SER A C 1
ATOM 644 O O . SER A 1 81 ? 40.139 21.586 -11.894 1.00 57.12 81 SER A O 1
#

Sequence (81 aa):
MFHQGEKELLYLADVARRVILAVLFDNRTTLGLVKLRVRPVVGRLTTLFTNMFERRDQDPPKVEAAFLGEAEGEIGKLFGS

Radius of gyration: 21.39 Å; chains: 1; bounding box: 51×28×49 Å